Protein AF-A0AAC8Q170-F1 (afdb_monomer)

Sequence (110 aa):
MFKQAIVVVTAALALAGCDSVCSRAERVQAGMADKVRPCEEKGFSVRAFDLEKCEEDFQECTDADKQAADEFLDCWEKVRTCSPDNTEPFANELEACLAEHPMRLGCQPF

Solvent-accessible surface area (backbone atoms only — not comparable to full-atom values): 6817 Å² total; per-residue (Å²): 136,90,84,84,88,79,83,80,73,79,76,85,73,82,78,71,77,93,70,46,74,43,61,48,46,46,53,50,51,57,49,46,45,66,25,32,54,67,36,35,95,77,72,49,79,72,79,86,80,54,59,67,63,39,53,60,40,55,70,72,37,52,73,66,57,53,49,48,48,50,53,33,52,57,41,58,71,67,48,67,68,35,34,88,92,38,47,65,65,36,50,52,47,52,50,46,35,47,68,79,30,66,70,65,81,56,64,62,88,130

Foldseek 3Di:
DDDDDDPPPPPVPCPPDPCALLNLVQVLLVVVCQLCVQPVVVVDDGDHRDSVVQVVLVVVADPVLRVLSVQLSVLSVPQGRDHPVCPPVSVVSNVVSCVVRVHPPGPDDD

Mean predicted aligned error: 10.84 Å

Secondary structure (DSSP, 8-state):
-----------TTS-S----HHHHHHHHHHHHHHHHGGGGGGT---PPP-HHHHHHHHHS--HHHHHHHHHHHHHHHHSPPP-TTSHHHHHHHHHHHHHHS---SSS---

pLDDT: mean 73.68, std 17.92, range [32.78, 93.25]

Radius of gyration: 19.71 Å; Cα contacts (8 Å, |Δi|>4): 82; chains: 1; bounding box: 62×37×54 Å

Structure (mmCIF, N/CA/C/O backbone):
data_AF-A0AAC8Q170-F1
#
_entry.id   AF-A0AAC8Q170-F1
#
loop_
_atom_site.group_PDB
_atom_site.id
_atom_site.type_symbol
_atom_site.label_atom_id
_atom_site.label_alt_id
_atom_site.label_comp_id
_atom_site.label_asym_id
_atom_site.label_entity_id
_atom_site.label_seq_id
_atom_site.pdbx_PDB_ins_code
_atom_site.Cartn_x
_atom_site.Cartn_y
_atom_site.Cartn_z
_atom_site.occupancy
_atom_site.B_iso_or_equiv
_atom_site.auth_seq_id
_atom_site.auth_comp_id
_atom_site.auth_asym_id
_atom_site.auth_atom_id
_atom_site.pdbx_PDB_model_num
ATOM 1 N N . MET A 1 1 ? -47.960 -23.706 35.264 1.00 37.38 1 MET A N 1
ATOM 2 C CA . MET A 1 1 ? -46.894 -24.481 34.593 1.00 37.38 1 MET A CA 1
ATOM 3 C C . MET A 1 1 ? -46.087 -23.510 33.744 1.00 37.38 1 MET A C 1
ATOM 5 O O . MET A 1 1 ? -46.684 -22.668 33.090 1.00 37.38 1 MET A O 1
ATOM 9 N N . PHE A 1 2 ? -44.762 -23.543 33.883 1.00 43.06 2 PHE A N 1
ATOM 10 C CA . PHE A 1 2 ? -43.807 -22.582 33.320 1.00 43.06 2 PHE A CA 1
ATOM 11 C C . PHE A 1 2 ? -43.672 -22.661 31.791 1.00 43.06 2 PHE A C 1
ATOM 13 O O . PHE A 1 2 ? -43.730 -23.764 31.256 1.00 43.06 2 PHE A O 1
ATOM 20 N N . LYS A 1 3 ? -43.323 -21.521 31.167 1.00 35.47 3 LYS A N 1
ATOM 21 C CA . LYS A 1 3 ? -42.159 -21.274 30.267 1.00 35.47 3 LYS A CA 1
ATOM 22 C C . LYS A 1 3 ? -42.543 -20.287 29.156 1.00 35.47 3 LYS A C 1
ATOM 24 O O . LYS A 1 3 ? -43.375 -20.589 28.319 1.00 35.47 3 LYS A O 1
ATOM 29 N N . GLN A 1 4 ? -42.158 -19.023 29.317 1.00 41.22 4 GLN A N 1
ATOM 30 C CA . GLN A 1 4 ? -40.926 -18.398 28.802 1.00 41.22 4 GLN A CA 1
ATOM 31 C C . GLN A 1 4 ? -41.094 -17.854 27.378 1.00 41.22 4 GLN A C 1
ATOM 33 O O . GLN A 1 4 ? -41.316 -18.587 26.422 1.00 41.22 4 GLN A O 1
ATOM 38 N N . ALA A 1 5 ? -40.986 -16.527 27.309 1.00 48.78 5 ALA A N 1
ATOM 39 C CA . ALA A 1 5 ? -40.895 -15.713 26.115 1.00 48.78 5 ALA A CA 1
ATOM 40 C C . ALA A 1 5 ? -39.683 -16.117 25.273 1.00 48.78 5 ALA A C 1
ATOM 42 O O . ALA A 1 5 ? -38.590 -16.296 25.808 1.00 48.78 5 ALA A O 1
ATOM 43 N N . ILE A 1 6 ? -39.863 -16.187 23.958 1.00 47.56 6 ILE A N 1
ATOM 44 C CA . ILE A 1 6 ? -38.748 -16.157 23.017 1.00 47.56 6 ILE A CA 1
ATOM 45 C C . ILE A 1 6 ? -38.952 -14.906 22.170 1.00 47.56 6 ILE A C 1
ATOM 47 O O . ILE A 1 6 ? -39.708 -14.890 21.202 1.00 47.56 6 ILE A O 1
ATOM 51 N N . VAL A 1 7 ? -38.293 -13.831 22.599 1.00 45.53 7 VAL A N 1
ATOM 52 C CA . VAL A 1 7 ? -37.952 -12.711 21.728 1.00 45.53 7 VAL A CA 1
ATOM 53 C C . VAL A 1 7 ? -36.920 -13.265 20.753 1.00 45.53 7 VAL A C 1
ATOM 55 O O . VAL A 1 7 ? -35.763 -13.464 21.118 1.00 45.53 7 VAL A O 1
ATOM 58 N N . VAL A 1 8 ? -37.337 -13.570 19.525 1.00 43.22 8 VAL A N 1
ATOM 59 C CA . VAL A 1 8 ? -36.390 -13.808 18.434 1.00 43.22 8 VAL A CA 1
ATOM 60 C C . VAL A 1 8 ? -35.879 -12.433 18.026 1.00 43.22 8 VAL A C 1
ATOM 62 O O . VAL A 1 8 ? -36.457 -11.764 17.175 1.00 43.22 8 VAL A O 1
ATOM 65 N N . VAL A 1 9 ? -34.825 -11.976 18.702 1.00 44.59 9 VAL A N 1
ATOM 66 C CA . VAL A 1 9 ? -33.986 -10.899 18.185 1.00 44.59 9 VAL A CA 1
ATOM 67 C C . VAL A 1 9 ? -33.393 -11.449 16.896 1.00 44.59 9 VAL A C 1
ATOM 69 O O . VAL A 1 9 ? -32.519 -12.313 16.924 1.00 44.59 9 VAL A O 1
ATOM 72 N N . THR A 1 10 ? -33.909 -11.002 15.756 1.00 44.09 10 THR A N 1
ATOM 73 C CA . THR A 1 10 ? -33.250 -11.165 14.463 1.00 44.09 10 THR A CA 1
ATOM 74 C C . THR A 1 10 ? -31.922 -10.420 14.527 1.00 44.09 10 THR A C 1
ATOM 76 O O . THR A 1 10 ? -31.828 -9.252 14.163 1.00 44.09 10 THR A O 1
ATOM 79 N N . ALA A 1 11 ? -30.889 -11.103 15.019 1.00 46.50 11 ALA A N 1
ATOM 80 C CA . ALA A 1 11 ? -29.494 -10.756 14.818 1.00 46.50 11 ALA A CA 1
ATOM 81 C C . ALA A 1 11 ? -29.159 -10.988 13.336 1.00 46.50 11 ALA A C 1
ATOM 83 O O . ALA A 1 11 ? -28.490 -11.945 12.960 1.00 46.50 11 ALA A O 1
ATOM 84 N N . ALA A 1 12 ? -29.687 -10.126 12.471 1.00 44.84 12 ALA A N 1
ATOM 85 C CA . ALA A 1 12 ? -29.382 -10.094 11.047 1.00 44.84 12 ALA A CA 1
ATOM 86 C C . ALA A 1 12 ? -28.082 -9.305 10.795 1.00 44.84 12 ALA A C 1
ATOM 88 O O . ALA A 1 12 ? -28.063 -8.376 9.996 1.00 44.84 12 ALA A O 1
ATOM 89 N N . LEU A 1 13 ? -27.008 -9.648 11.514 1.00 46.56 13 LEU A N 1
ATOM 90 C CA . LEU A 1 13 ? -25.688 -9.008 11.391 1.00 46.56 13 LEU A CA 1
ATOM 91 C C . LEU A 1 13 ? -24.533 -10.010 11.216 1.00 46.56 13 LEU A C 1
ATOM 93 O O . LEU A 1 13 ? -23.381 -9.606 11.210 1.00 46.56 13 LEU A O 1
ATOM 97 N N . ALA A 1 14 ? -24.808 -11.306 11.048 1.00 42.91 14 ALA A N 1
ATOM 98 C CA . ALA A 1 14 ? -23.767 -12.343 11.078 1.00 42.91 14 ALA A CA 1
ATOM 99 C C . ALA A 1 14 ? -23.461 -13.006 9.718 1.00 42.91 14 ALA A C 1
ATOM 101 O O . ALA A 1 14 ? -22.998 -14.142 9.702 1.00 42.91 14 ALA A O 1
ATOM 102 N N . LEU A 1 15 ? -23.753 -12.357 8.579 1.00 40.22 15 LEU A N 1
ATOM 103 C CA . LEU A 1 15 ? -23.518 -12.953 7.246 1.00 40.22 15 LEU A CA 1
ATOM 104 C C . LEU A 1 15 ? -22.925 -12.006 6.181 1.00 40.22 15 LEU A C 1
ATOM 106 O O . LEU A 1 15 ? -22.849 -12.387 5.015 1.00 40.22 15 LEU A O 1
ATOM 110 N N . ALA A 1 16 ? -22.443 -10.819 6.554 1.00 40.97 16 ALA A N 1
ATOM 111 C CA . ALA A 1 16 ? -21.380 -10.167 5.786 1.00 40.97 16 ALA A CA 1
ATOM 112 C C . ALA A 1 16 ? -20.067 -10.636 6.424 1.00 40.97 16 ALA A C 1
ATOM 114 O O . ALA A 1 16 ? -19.895 -10.465 7.627 1.00 40.97 16 ALA A O 1
ATOM 115 N N . GLY A 1 17 ? -19.225 -11.348 5.673 1.00 37.94 17 GLY A N 1
ATOM 116 C CA . GLY A 1 17 ? -18.045 -12.033 6.207 1.00 37.94 17 GLY A CA 1
ATOM 117 C C . GLY A 1 17 ? -17.170 -11.119 7.065 1.00 37.94 17 GLY A C 1
ATOM 118 O O . GLY A 1 17 ? -16.942 -9.970 6.700 1.00 37.94 17 GLY A O 1
ATOM 119 N N . CYS A 1 18 ? -16.702 -11.635 8.204 1.00 46.09 18 CYS A N 1
ATOM 120 C CA . CYS A 1 18 ? -15.741 -10.981 9.091 1.00 46.09 18 CYS A CA 1
ATOM 121 C C . CYS A 1 18 ? -14.368 -10.857 8.412 1.00 46.09 18 CYS A C 1
ATOM 123 O O . CYS A 1 18 ? -13.418 -11.520 8.811 1.00 46.09 18 CYS A O 1
ATOM 125 N N . ASP A 1 19 ? -14.274 -10.066 7.352 1.00 62.28 19 ASP A N 1
ATOM 126 C CA . ASP A 1 19 ? -13.006 -9.691 6.748 1.00 62.28 19 ASP A CA 1
ATOM 127 C C . ASP A 1 19 ? -12.572 -8.388 7.426 1.00 62.28 19 ASP A C 1
ATOM 129 O O . ASP A 1 19 ? -13.234 -7.359 7.284 1.00 62.28 19 ASP A O 1
ATOM 133 N N . SER A 1 20 ? -11.552 -8.456 8.283 1.00 75.75 20 SER A N 1
ATOM 134 C CA . SER A 1 20 ? -11.081 -7.284 9.023 1.00 75.75 20 SER A CA 1
ATOM 135 C C . SER A 1 20 ? -10.322 -6.332 8.088 1.00 75.75 20 SER A C 1
ATOM 137 O O . SER A 1 20 ? -9.805 -6.747 7.048 1.00 75.75 20 SER A O 1
ATOM 139 N N . VAL A 1 21 ? -10.192 -5.054 8.468 1.00 78.69 21 VAL A N 1
ATOM 140 C CA . VAL A 1 21 ? -9.326 -4.098 7.745 1.00 78.69 21 VAL A CA 1
ATOM 141 C C . VAL A 1 21 ? -7.894 -4.644 7.632 1.00 78.69 21 VAL A C 1
ATOM 143 O O . VAL A 1 21 ? -7.245 -4.464 6.608 1.00 78.69 21 VAL A O 1
ATOM 146 N N . CYS A 1 22 ? -7.429 -5.400 8.631 1.00 82.31 22 CYS A N 1
ATOM 147 C CA . CYS A 1 22 ? -6.127 -6.063 8.617 1.00 82.31 22 CYS A CA 1
ATOM 148 C C . CYS A 1 22 ? -6.050 -7.238 7.632 1.00 82.31 22 CYS A C 1
ATOM 150 O O . CYS A 1 22 ? -5.086 -7.334 6.878 1.00 82.31 22 CYS A O 1
ATOM 152 N N . SER A 1 23 ? -7.074 -8.093 7.560 1.00 83.69 23 SER A N 1
ATOM 153 C CA . SER A 1 23 ? -7.149 -9.158 6.547 1.00 83.69 23 SER A CA 1
ATOM 154 C C . SER A 1 23 ? -7.223 -8.587 5.126 1.00 83.69 23 SER A C 1
ATOM 156 O O . SER A 1 23 ? -6.648 -9.141 4.186 1.00 83.69 23 SER A O 1
ATOM 158 N N . ARG A 1 24 ? -7.888 -7.440 4.953 1.00 85.06 24 ARG A N 1
ATOM 159 C CA . ARG A 1 24 ? -7.871 -6.687 3.697 1.00 85.06 24 ARG A CA 1
ATOM 160 C C . ARG A 1 24 ? -6.486 -6.110 3.410 1.00 85.06 24 ARG A C 1
ATOM 162 O O . ARG A 1 24 ? -5.994 -6.277 2.296 1.00 85.06 24 ARG A O 1
ATOM 169 N N . ALA A 1 25 ? -5.845 -5.486 4.395 1.00 82.88 25 ALA A N 1
ATOM 170 C CA . ALA A 1 25 ? -4.501 -4.932 4.266 1.00 82.88 25 ALA A CA 1
ATOM 171 C C . ALA A 1 25 ? -3.477 -5.994 3.853 1.00 82.88 25 ALA A C 1
ATOM 173 O O . ALA A 1 25 ? -2.688 -5.740 2.945 1.00 82.88 25 ALA A O 1
ATOM 174 N N . GLU A 1 26 ? -3.558 -7.204 4.414 1.00 84.81 26 GLU A N 1
ATOM 175 C CA . GLU A 1 26 ? -2.727 -8.344 4.011 1.00 84.81 26 GLU A CA 1
ATOM 176 C C . GLU A 1 26 ? -2.853 -8.639 2.512 1.00 84.81 26 GLU A C 1
ATOM 178 O O . GLU A 1 26 ? -1.853 -8.731 1.795 1.00 84.81 26 GLU A O 1
ATOM 183 N N . ARG A 1 27 ? -4.091 -8.741 2.011 1.00 85.69 27 ARG A N 1
ATOM 184 C CA . ARG A 1 27 ? -4.346 -9.011 0.590 1.00 85.69 27 ARG A CA 1
ATOM 185 C C . ARG A 1 27 ? -3.881 -7.876 -0.304 1.00 85.69 27 ARG A C 1
ATOM 187 O O . ARG A 1 27 ? -3.273 -8.134 -1.343 1.00 85.69 27 ARG A O 1
ATOM 194 N N . VAL A 1 28 ? -4.162 -6.633 0.085 1.00 85.62 28 VAL A N 1
ATOM 195 C CA . VAL A 1 28 ? -3.722 -5.458 -0.670 1.00 85.62 28 VAL A CA 1
ATOM 196 C C . VAL A 1 28 ? -2.205 -5.441 -0.737 1.00 85.62 28 VAL A C 1
ATOM 198 O O . VAL A 1 28 ? -1.670 -5.283 -1.826 1.00 85.62 28 VAL A O 1
ATOM 201 N N . GLN A 1 29 ? -1.507 -5.692 0.370 1.00 83.38 29 GLN A N 1
ATOM 202 C CA . GLN A 1 29 ? -0.049 -5.711 0.426 1.00 83.38 29 GLN A CA 1
ATOM 203 C C . GLN A 1 29 ? 0.573 -6.841 -0.398 1.00 83.38 29 GLN A C 1
ATOM 205 O O . GLN A 1 29 ? 1.555 -6.607 -1.106 1.00 83.38 29 GLN A O 1
ATOM 210 N N . ALA A 1 30 ? -0.022 -8.036 -0.385 1.00 84.06 30 ALA A N 1
ATOM 211 C CA . ALA A 1 30 ? 0.363 -9.105 -1.304 1.00 84.06 30 ALA A CA 1
ATOM 212 C C . ALA A 1 30 ? 0.200 -8.662 -2.772 1.00 84.06 30 ALA A C 1
ATOM 214 O O . ALA A 1 30 ? 1.100 -8.855 -3.589 1.00 84.06 30 ALA A O 1
ATOM 215 N N . GLY A 1 31 ? -0.901 -7.973 -3.093 1.00 85.62 31 GLY A N 1
ATOM 216 C CA . GLY A 1 31 ? -1.124 -7.368 -4.407 1.00 85.62 31 GLY A CA 1
ATOM 217 C C . GLY A 1 31 ? -0.164 -6.216 -4.733 1.00 85.62 31 GLY A C 1
ATOM 218 O O . GLY A 1 31 ? 0.222 -6.056 -5.891 1.00 85.62 31 GLY A O 1
ATOM 219 N N . MET A 1 32 ? 0.271 -5.430 -3.742 1.00 86.31 32 MET A N 1
ATOM 220 C CA . MET A 1 32 ? 1.266 -4.371 -3.932 1.00 86.31 32 MET A CA 1
ATOM 221 C C . MET A 1 32 ? 2.585 -4.962 -4.412 1.00 86.31 32 MET A C 1
ATOM 223 O O . MET A 1 32 ? 3.173 -4.416 -5.342 1.00 86.31 32 MET A O 1
ATOM 227 N N . ALA A 1 33 ? 3.027 -6.079 -3.820 1.00 84.00 33 ALA A N 1
ATOM 228 C CA . ALA A 1 33 ? 4.244 -6.772 -4.233 1.00 84.00 33 ALA A CA 1
ATOM 229 C C . ALA A 1 33 ? 4.193 -7.137 -5.727 1.00 84.00 33 ALA A C 1
ATOM 231 O O . ALA A 1 33 ? 5.131 -6.850 -6.469 1.00 84.00 33 ALA A O 1
ATOM 232 N N . ASP A 1 34 ? 3.063 -7.671 -6.201 1.00 88.62 34 ASP A N 1
ATOM 233 C CA . ASP A 1 34 ? 2.862 -7.957 -7.625 1.00 88.62 34 ASP A CA 1
ATOM 234 C C . ASP A 1 34 ? 2.829 -6.687 -8.491 1.00 88.62 34 ASP A C 1
ATOM 236 O O . ASP A 1 34 ? 3.381 -6.689 -9.596 1.00 88.62 34 ASP A O 1
ATOM 240 N N . LYS A 1 35 ? 2.236 -5.590 -7.995 1.00 89.75 35 LYS A N 1
ATOM 241 C CA . LYS A 1 35 ? 2.210 -4.295 -8.693 1.00 89.75 35 LYS A CA 1
ATOM 242 C C . LYS A 1 35 ? 3.596 -3.651 -8.797 1.00 89.75 35 LYS A C 1
ATOM 244 O O . LYS A 1 35 ? 3.857 -2.997 -9.804 1.00 89.75 35 LYS A O 1
ATOM 249 N N . VAL A 1 36 ? 4.476 -3.819 -7.805 1.00 88.69 36 VAL A N 1
ATOM 250 C CA . VAL A 1 36 ? 5.821 -3.207 -7.798 1.00 88.69 36 VAL A CA 1
ATOM 251 C C . VAL A 1 36 ? 6.895 -4.068 -8.450 1.00 88.69 36 VAL A C 1
ATOM 253 O O . VAL A 1 36 ? 7.847 -3.505 -8.984 1.00 88.69 36 VAL A O 1
ATOM 256 N N . ARG A 1 37 ? 6.757 -5.404 -8.441 1.00 88.44 37 ARG A N 1
ATOM 257 C CA . ARG A 1 37 ? 7.786 -6.356 -8.906 1.00 88.44 37 ARG A CA 1
ATOM 258 C C . ARG A 1 37 ? 8.406 -5.998 -10.268 1.00 88.44 37 ARG A C 1
ATOM 260 O O . ARG A 1 37 ? 9.623 -6.098 -10.394 1.00 88.44 37 ARG A O 1
ATOM 267 N N . PRO A 1 38 ? 7.654 -5.537 -11.291 1.00 89.25 38 PRO A N 1
ATOM 268 C CA . PRO A 1 38 ? 8.254 -5.159 -12.578 1.00 89.25 38 PRO A CA 1
ATOM 269 C C . PRO A 1 38 ? 9.209 -3.952 -12.518 1.00 89.25 38 PRO A C 1
ATOM 271 O O . PRO A 1 38 ? 9.928 -3.695 -13.480 1.00 89.25 38 PRO A O 1
ATOM 274 N N . CYS A 1 39 ? 9.205 -3.206 -11.415 1.00 87.06 39 CYS A N 1
ATOM 275 C CA . CYS A 1 39 ? 10.005 -2.009 -11.178 1.00 87.06 39 CYS A CA 1
ATOM 276 C C . CYS A 1 39 ? 10.875 -2.117 -9.915 1.00 87.06 39 CYS A C 1
ATOM 278 O O . CYS A 1 39 ? 11.378 -1.101 -9.439 1.00 87.06 39 CYS A O 1
ATOM 280 N N . GLU A 1 40 ? 11.078 -3.314 -9.362 1.00 84.12 40 GLU A N 1
ATOM 281 C CA . GLU A 1 40 ? 11.825 -3.513 -8.109 1.00 84.12 40 GLU A CA 1
ATOM 282 C C . GLU A 1 40 ? 13.270 -2.979 -8.209 1.00 84.12 40 GLU A C 1
ATOM 284 O O . GLU A 1 40 ? 13.768 -2.304 -7.309 1.00 84.12 40 GLU A O 1
ATOM 289 N N . GLU A 1 41 ? 13.904 -3.138 -9.379 1.00 81.81 41 GLU A N 1
ATOM 290 C CA . GLU A 1 41 ? 15.234 -2.589 -9.700 1.00 81.81 41 GLU A CA 1
ATOM 291 C C . GLU A 1 41 ? 15.295 -1.048 -9.685 1.00 81.81 41 GLU A C 1
ATOM 293 O O . GLU A 1 41 ? 16.379 -0.463 -9.689 1.00 81.81 41 GLU A O 1
ATOM 298 N N . LYS A 1 42 ? 14.140 -0.368 -9.670 1.00 74.69 42 LYS A N 1
ATOM 299 C CA . LYS A 1 42 ? 14.021 1.093 -9.536 1.00 74.69 42 LYS A CA 1
ATOM 300 C C . LYS A 1 42 ? 13.898 1.550 -8.080 1.00 74.69 42 LYS A C 1
ATOM 302 O O . LYS A 1 42 ? 13.754 2.744 -7.840 1.00 74.69 42 LYS A O 1
ATOM 307 N N . GLY A 1 43 ? 13.982 0.626 -7.120 1.00 74.81 43 GLY A N 1
ATOM 308 C CA . GLY A 1 43 ? 13.938 0.918 -5.687 1.00 74.81 43 GLY A CA 1
ATOM 309 C C . GLY A 1 43 ? 12.543 0.839 -5.063 1.00 74.81 43 GLY A C 1
ATOM 310 O O . GLY A 1 43 ? 12.398 1.155 -3.882 1.00 74.81 43 GLY A O 1
ATOM 311 N N . PHE A 1 44 ? 11.524 0.399 -5.809 1.00 77.38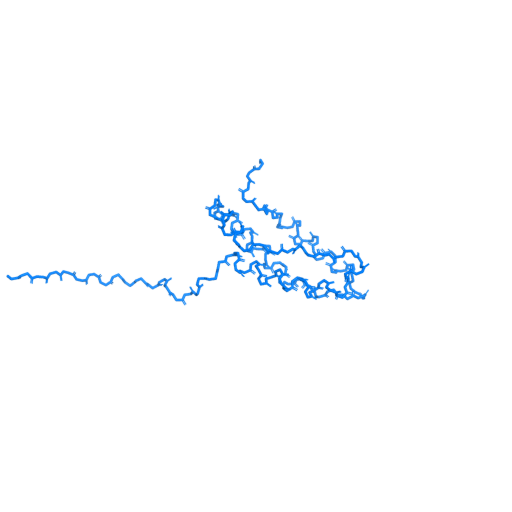 44 PHE A N 1
ATOM 312 C CA . PHE A 1 44 ? 10.209 0.113 -5.235 1.00 77.38 44 PHE A CA 1
ATOM 313 C C . PHE A 1 44 ? 10.263 -1.216 -4.484 1.00 77.38 44 PHE A C 1
ATOM 315 O O . PHE A 1 44 ? 10.496 -2.260 -5.082 1.00 77.38 44 PHE A O 1
ATOM 322 N N . SER A 1 45 ? 10.028 -1.178 -3.175 1.00 70.19 45 SER A N 1
ATOM 323 C CA . SER A 1 45 ? 9.900 -2.376 -2.348 1.00 70.19 45 SER A CA 1
ATOM 324 C C . SER A 1 45 ? 8.719 -2.223 -1.402 1.00 70.19 45 SER A C 1
ATOM 326 O O . SER A 1 45 ? 8.400 -1.123 -0.949 1.00 70.19 45 SER A O 1
ATOM 328 N N . VAL A 1 46 ? 8.066 -3.342 -1.113 1.00 71.75 46 VAL A N 1
ATOM 329 C CA . VAL A 1 46 ? 6.978 -3.421 -0.142 1.00 71.75 46 VAL A CA 1
ATOM 330 C C . VAL A 1 46 ? 7.521 -4.204 1.046 1.00 71.75 46 VAL A C 1
ATOM 332 O O . VAL A 1 46 ? 8.167 -5.238 0.870 1.00 71.75 46 VAL A O 1
ATOM 335 N N . ARG A 1 47 ? 7.324 -3.696 2.266 1.00 72.44 47 ARG A N 1
ATOM 336 C CA . ARG A 1 47 ? 7.709 -4.437 3.479 1.00 72.44 47 ARG A CA 1
ATOM 337 C C . ARG A 1 47 ? 6.837 -5.687 3.623 1.00 72.44 47 ARG A C 1
ATOM 339 O O . ARG A 1 47 ? 5.814 -5.797 2.960 1.00 72.44 47 ARG A O 1
ATOM 346 N N . ALA A 1 48 ? 7.215 -6.627 4.481 1.00 73.44 48 ALA A N 1
ATOM 347 C CA . ALA A 1 48 ? 6.308 -7.713 4.849 1.00 73.44 48 ALA A CA 1
ATOM 348 C C . ALA A 1 48 ? 5.130 -7.158 5.674 1.00 73.44 48 ALA A C 1
ATOM 350 O O . ALA A 1 48 ? 5.332 -6.244 6.478 1.00 73.44 48 ALA A O 1
ATOM 351 N N . PHE A 1 49 ? 3.920 -7.679 5.450 1.00 78.19 49 PHE A N 1
ATOM 352 C CA . PHE A 1 49 ? 2.779 -7.425 6.332 1.00 78.19 49 PHE A CA 1
ATOM 353 C C . PHE A 1 49 ? 2.869 -8.346 7.539 1.00 78.19 49 PHE A C 1
ATOM 355 O O . PHE A 1 49 ? 3.247 -9.507 7.388 1.00 78.19 49 PHE A O 1
ATOM 362 N N . ASP A 1 50 ? 2.473 -7.848 8.703 1.00 78.06 50 ASP A N 1
ATOM 363 C CA . ASP A 1 50 ? 2.275 -8.665 9.891 1.00 78.06 50 ASP A CA 1
ATOM 364 C C . ASP A 1 50 ? 0.812 -8.521 10.319 1.00 78.06 50 ASP A C 1
ATOM 366 O O . ASP A 1 50 ? 0.394 -7.477 10.826 1.00 78.06 50 ASP A O 1
ATOM 370 N N . LEU A 1 51 ? 0.022 -9.556 10.021 1.00 78.62 51 LEU A N 1
ATOM 371 C CA . LEU A 1 51 ? -1.411 -9.577 10.296 1.00 78.62 51 LEU A CA 1
ATOM 372 C C . LEU A 1 51 ? -1.693 -9.526 11.800 1.00 78.62 51 LEU A C 1
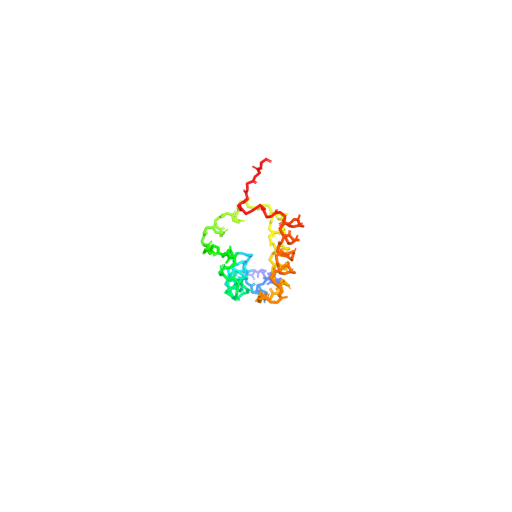ATOM 374 O O . LEU A 1 51 ? -2.579 -8.786 12.216 1.00 78.62 51 LEU A O 1
ATOM 378 N N . GLU A 1 52 ? -0.919 -10.256 12.603 1.00 79.69 52 GLU A N 1
ATOM 379 C CA . GLU A 1 52 ? -1.096 -10.323 14.057 1.00 79.69 52 GLU A CA 1
ATOM 380 C C . GLU A 1 52 ? -0.813 -8.953 14.684 1.00 79.69 52 GLU A C 1
ATOM 382 O O . GLU A 1 52 ? -1.654 -8.407 15.396 1.00 79.69 52 GLU A O 1
ATOM 387 N N . LYS A 1 53 ? 0.304 -8.324 14.294 1.00 77.56 53 LYS A N 1
ATOM 388 C CA . LYS A 1 53 ? 0.646 -6.947 14.684 1.00 77.56 53 LYS A CA 1
ATOM 389 C C . LYS A 1 53 ? -0.448 -5.948 14.291 1.00 77.56 53 LYS A C 1
ATOM 391 O O . LYS A 1 53 ? -0.766 -5.049 15.068 1.00 77.56 53 LYS A O 1
ATOM 396 N N . CYS A 1 54 ? -1.004 -6.079 13.083 1.00 79.56 54 CYS A N 1
ATOM 397 C CA . CYS A 1 54 ? -2.083 -5.210 12.628 1.00 79.56 54 CYS A CA 1
ATOM 398 C C . CYS A 1 54 ? -3.322 -5.372 13.506 1.00 79.56 54 CYS A C 1
ATOM 400 O O . CYS A 1 54 ? -3.876 -4.371 13.942 1.00 79.56 54 CYS A O 1
ATOM 402 N N . GLU A 1 55 ? -3.753 -6.606 13.780 1.00 82.81 55 GLU A N 1
ATOM 403 C CA . GLU A 1 55 ? -4.941 -6.861 14.596 1.00 82.81 55 GLU A 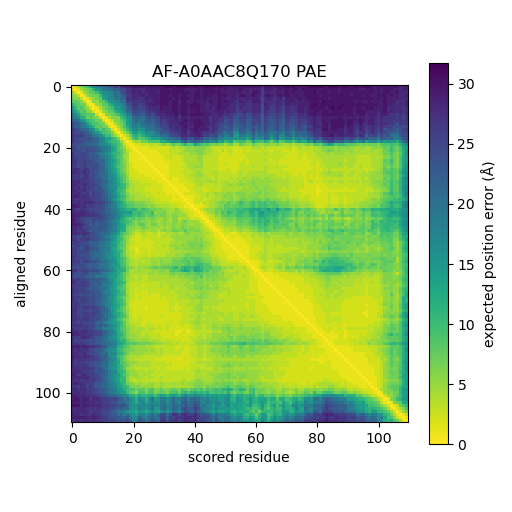CA 1
ATOM 404 C C . GLU A 1 55 ? -4.780 -6.343 16.028 1.00 82.81 55 GLU A C 1
ATOM 406 O O . GLU A 1 55 ? -5.729 -5.770 16.565 1.00 82.81 55 GLU A O 1
ATOM 411 N N . GLU A 1 56 ? -3.590 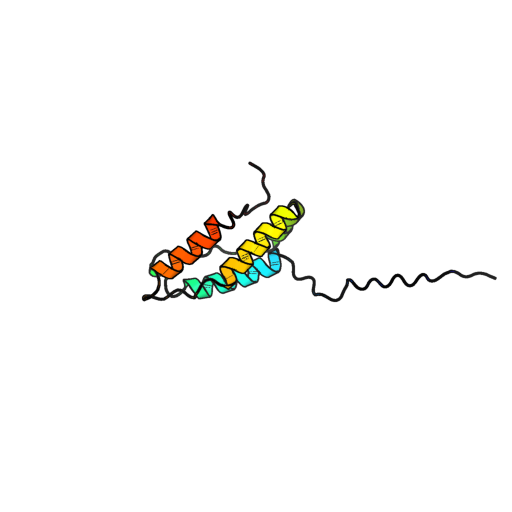-6.479 16.619 1.00 80.25 56 GLU A N 1
ATOM 412 C CA . GLU A 1 56 ? -3.257 -5.893 17.921 1.00 80.25 56 GLU A CA 1
ATOM 413 C C . GLU A 1 56 ? -3.365 -4.362 17.900 1.00 80.25 56 GLU A C 1
ATOM 415 O O . GLU A 1 56 ? -4.085 -3.780 18.713 1.00 80.25 56 GLU A O 1
ATOM 420 N N . ASP A 1 57 ? -2.719 -3.705 16.932 1.00 75.06 57 ASP A N 1
ATOM 421 C CA . ASP A 1 57 ? -2.723 -2.242 16.827 1.00 75.06 57 ASP A CA 1
ATOM 422 C C . ASP A 1 57 ? -4.125 -1.699 16.472 1.00 75.06 57 ASP A C 1
ATOM 424 O O . ASP A 1 57 ? -4.511 -0.613 16.913 1.00 75.06 57 ASP A O 1
ATOM 428 N N . PHE A 1 58 ? -4.928 -2.465 15.718 1.00 76.94 58 PHE A N 1
ATOM 429 C CA . PHE A 1 58 ? -6.283 -2.086 15.302 1.00 76.94 58 PHE A CA 1
ATOM 430 C C . PHE A 1 58 ? -7.324 -2.097 16.422 1.00 76.94 58 PHE A C 1
ATOM 432 O O . PHE A 1 58 ? -8.369 -1.443 16.293 1.00 76.94 58 PHE A O 1
ATOM 439 N N . GLN A 1 59 ? -7.057 -2.801 17.524 1.00 75.25 59 GLN A N 1
ATOM 440 C CA . GLN A 1 59 ? -7.923 -2.772 18.704 1.00 75.25 59 GLN A CA 1
ATOM 441 C C . GLN A 1 59 ? -7.905 -1.407 19.396 1.00 75.25 59 GLN A C 1
ATOM 443 O O . GLN A 1 59 ? -8.929 -0.994 19.942 1.00 75.25 59 GLN A O 1
ATOM 448 N N . GLU A 1 60 ? -6.780 -0.692 19.334 1.00 74.44 60 GLU A N 1
ATOM 449 C CA . GLU A 1 60 ? -6.606 0.619 19.972 1.00 74.44 60 GLU A CA 1
ATOM 450 C C . GLU A 1 60 ? -6.990 1.797 19.053 1.00 74.44 60 GLU A C 1
ATOM 452 O O . GLU A 1 60 ? -7.041 2.947 19.491 1.00 74.44 60 GLU A O 1
ATOM 457 N N . CYS A 1 61 ? -7.322 1.520 17.789 1.00 75.44 61 CYS A N 1
ATOM 458 C CA . CYS A 1 61 ? -7.727 2.516 16.800 1.00 75.44 61 CYS A CA 1
ATOM 459 C C . CYS A 1 61 ? -9.138 3.067 17.016 1.00 75.44 61 CYS A C 1
ATOM 461 O O . CYS A 1 61 ? -10.091 2.324 17.283 1.00 75.44 61 CYS A O 1
ATOM 463 N N . THR A 1 62 ? -9.306 4.364 16.746 1.00 80.12 62 THR A N 1
ATOM 464 C CA . THR A 1 62 ? -10.638 4.963 16.615 1.00 80.12 62 THR A CA 1
ATOM 465 C C . THR A 1 62 ? -11.313 4.526 15.311 1.00 80.12 62 THR A C 1
ATOM 467 O O . THR A 1 62 ? -10.656 4.086 14.368 1.00 80.12 62 THR A O 1
ATOM 470 N N . ASP A 1 63 ? -12.635 4.684 15.216 1.00 81.44 63 ASP A N 1
ATOM 471 C CA . ASP A 1 63 ? -13.364 4.405 13.968 1.00 81.44 63 ASP A CA 1
ATOM 472 C C . ASP A 1 63 ? -12.891 5.295 12.806 1.00 81.44 63 ASP A C 1
ATOM 474 O O . ASP A 1 63 ? -12.899 4.861 11.657 1.00 81.44 63 ASP A O 1
ATOM 478 N N . ALA A 1 64 ? -12.411 6.508 13.102 1.00 78.75 64 ALA A N 1
ATOM 479 C CA . ALA A 1 64 ? -11.827 7.400 12.104 1.00 78.75 64 ALA A CA 1
ATOM 480 C C . ALA A 1 64 ? -10.486 6.871 11.570 1.00 78.75 64 ALA A C 1
ATOM 482 O O . ALA A 1 64 ? -10.238 6.948 10.369 1.00 78.75 64 ALA A O 1
ATOM 483 N N . ASP A 1 65 ? -9.643 6.294 12.433 1.00 77.88 65 ASP A N 1
ATOM 484 C CA . ASP A 1 65 ? -8.379 5.685 12.000 1.00 77.88 65 ASP A CA 1
ATOM 485 C C . ASP A 1 65 ? -8.643 4.439 11.139 1.00 77.88 65 ASP A C 1
ATOM 487 O O . ASP A 1 65 ? -7.997 4.239 10.111 1.00 77.88 65 ASP A O 1
ATOM 491 N N . LYS A 1 66 ? -9.649 3.635 11.510 1.00 77.88 66 LYS A N 1
ATOM 492 C CA . LYS A 1 66 ? -10.082 2.467 10.727 1.00 77.88 66 LYS A CA 1
ATOM 493 C C . LYS A 1 66 ? -10.615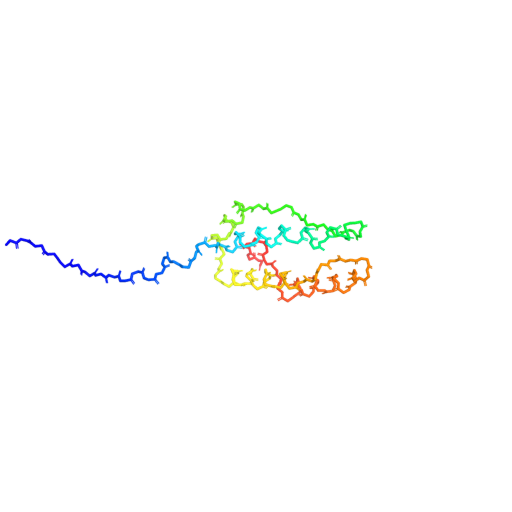 2.873 9.355 1.00 77.88 66 LYS A C 1
ATOM 495 O O . LYS A 1 66 ? -10.245 2.259 8.360 1.00 77.88 66 LYS A O 1
ATOM 500 N N . GLN A 1 67 ? -11.429 3.926 9.297 1.00 82.38 67 GLN A N 1
ATOM 501 C CA . GLN A 1 67 ? -11.923 4.473 8.036 1.00 82.38 67 GLN A CA 1
ATOM 502 C C . GLN A 1 67 ? -10.776 4.992 7.157 1.00 82.38 67 GLN A C 1
ATOM 504 O O . GLN A 1 67 ? -10.731 4.680 5.971 1.00 82.38 67 GLN A O 1
ATOM 509 N N . ALA A 1 68 ? -9.828 5.740 7.726 1.00 79.94 68 ALA A N 1
ATOM 510 C CA . ALA A 1 68 ? -8.677 6.247 6.980 1.00 79.94 68 ALA A CA 1
ATOM 511 C C . ALA A 1 68 ? -7.808 5.110 6.415 1.00 79.94 68 ALA A C 1
ATOM 513 O O . ALA A 1 68 ? -7.308 5.208 5.294 1.00 79.94 68 ALA A O 1
ATOM 514 N N . ALA A 1 69 ? -7.650 4.018 7.167 1.00 79.06 69 ALA A N 1
ATOM 515 C CA . ALA A 1 69 ? -6.978 2.823 6.676 1.00 79.06 69 ALA A CA 1
ATOM 516 C C . ALA A 1 69 ? -7.744 2.171 5.515 1.00 79.06 69 ALA A C 1
ATOM 518 O O . ALA A 1 69 ? -7.131 1.838 4.505 1.00 79.06 69 ALA A O 1
ATOM 519 N N . ASP A 1 70 ? -9.069 2.041 5.609 1.00 84.25 70 ASP A N 1
ATOM 520 C CA . ASP A 1 70 ? -9.885 1.507 4.513 1.00 84.25 70 ASP A CA 1
ATOM 521 C C . ASP A 1 70 ? -9.793 2.356 3.237 1.00 84.25 70 ASP A C 1
ATOM 523 O O . ASP A 1 70 ? -9.640 1.807 2.145 1.00 84.25 70 ASP A O 1
ATOM 527 N N . GLU A 1 71 ? -9.821 3.683 3.367 1.00 86.62 71 GLU A N 1
ATOM 528 C CA . GLU A 1 71 ? -9.676 4.610 2.239 1.00 86.62 71 GLU A CA 1
ATOM 529 C C . GLU A 1 71 ? -8.279 4.522 1.600 1.00 86.62 71 GLU A C 1
ATOM 531 O O . GLU A 1 71 ? -8.141 4.527 0.373 1.00 86.62 71 GLU A O 1
ATOM 536 N N . PHE A 1 72 ? -7.234 4.360 2.415 1.00 84.94 72 PHE A N 1
ATOM 537 C CA . PHE A 1 72 ? -5.884 4.121 1.913 1.00 84.94 72 PHE A CA 1
ATOM 538 C C . PHE A 1 72 ? -5.782 2.797 1.139 1.00 84.94 72 PHE A C 1
ATOM 540 O O . PHE A 1 72 ? -5.179 2.752 0.061 1.00 84.94 72 PHE A O 1
ATOM 547 N N . LEU A 1 73 ? -6.379 1.721 1.664 1.00 86.50 73 LEU A N 1
ATOM 548 C CA . LEU A 1 73 ? -6.418 0.419 0.995 1.00 86.50 73 LEU A CA 1
ATOM 549 C C . LEU A 1 73 ? -7.183 0.501 -0.335 1.00 86.50 73 LEU A C 1
ATOM 551 O O . LEU A 1 73 ? -6.688 0.003 -1.347 1.00 86.50 73 LEU A O 1
ATOM 555 N N . ASP A 1 74 ? -8.318 1.207 -0.362 1.00 89.50 74 ASP A N 1
ATOM 556 C CA . ASP A 1 74 ? -9.075 1.511 -1.584 1.00 89.50 74 ASP A CA 1
ATOM 557 C C . ASP A 1 74 ? -8.224 2.250 -2.625 1.00 89.50 74 ASP A C 1
ATOM 559 O O . ASP A 1 74 ? -8.334 1.991 -3.829 1.00 89.50 74 ASP A O 1
ATOM 563 N N . CYS A 1 75 ? -7.399 3.203 -2.184 1.00 90.12 75 CYS A N 1
ATOM 564 C CA . CYS A 1 75 ? -6.513 3.942 -3.073 1.00 90.12 75 CYS A CA 1
ATOM 565 C C . CYS A 1 75 ? -5.471 3.008 -3.701 1.00 90.12 75 CYS A C 1
ATOM 567 O O . CYS A 1 75 ? -5.343 2.943 -4.926 1.00 90.12 75 CYS A O 1
ATOM 569 N N . TRP A 1 76 ? -4.801 2.193 -2.884 1.00 87.56 76 TRP A N 1
ATOM 570 C CA . TRP A 1 76 ? -3.798 1.239 -3.358 1.00 87.56 76 TRP A CA 1
ATOM 571 C C . TRP A 1 76 ? -4.333 0.172 -4.300 1.00 87.56 76 TRP A C 1
ATOM 573 O O . TRP A 1 76 ? -3.649 -0.222 -5.251 1.00 87.56 76 TRP A O 1
ATOM 583 N N . GLU A 1 77 ? -5.557 -0.300 -4.085 1.00 90.00 77 GLU A N 1
ATOM 584 C CA . GLU A 1 77 ? -6.203 -1.248 -4.991 1.00 90.00 77 GLU A CA 1
ATOM 585 C C . GLU A 1 77 ? -6.378 -0.664 -6.400 1.00 90.00 77 GLU A C 1
ATOM 587 O O . GLU A 1 77 ? -6.258 -1.405 -7.381 1.00 90.00 77 GLU A O 1
ATOM 592 N N . LYS A 1 78 ? -6.536 0.660 -6.521 1.00 91.62 78 LYS A N 1
ATOM 593 C CA . LYS A 1 78 ? -6.697 1.376 -7.798 1.00 91.62 78 LYS A CA 1
ATOM 594 C C . LYS A 1 78 ? -5.383 1.745 -8.480 1.00 91.62 78 LYS A C 1
ATOM 596 O O . LYS A 1 78 ? -5.390 1.940 -9.694 1.00 91.62 78 LYS A O 1
ATOM 601 N N . VAL A 1 79 ? -4.272 1.804 -7.742 1.00 90.69 79 VAL A N 1
ATOM 602 C CA . VAL A 1 79 ? -2.941 2.068 -8.316 1.00 90.69 79 VAL A CA 1
ATOM 603 C C . VAL A 1 79 ? -2.642 1.048 -9.414 1.00 90.69 79 VAL A C 1
ATOM 605 O O . VAL A 1 79 ? -2.866 -0.156 -9.244 1.00 90.69 79 VAL A O 1
ATOM 608 N N . ARG A 1 80 ? -2.120 1.500 -10.551 1.00 92.06 80 ARG A N 1
ATOM 609 C CA . ARG A 1 80 ? -1.758 0.601 -11.655 1.00 92.06 80 ARG A CA 1
ATOM 610 C C . ARG A 1 80 ? -0.612 -0.348 -11.285 1.00 92.06 80 ARG A C 1
ATOM 612 O O . ARG A 1 80 ? 0.142 -0.124 -10.351 1.00 92.06 80 ARG A O 1
ATOM 619 N N . THR A 1 81 ? -0.434 -1.417 -12.054 1.00 93.25 81 THR A N 1
ATOM 620 C CA . THR A 1 81 ? 0.818 -2.191 -11.991 1.00 93.25 81 THR A CA 1
ATOM 621 C C . THR A 1 81 ? 1.951 -1.375 -12.608 1.00 93.25 81 THR A C 1
ATOM 623 O O . THR A 1 81 ? 1.777 -0.773 -13.676 1.00 93.25 81 THR A O 1
ATOM 626 N N . CYS A 1 82 ? 3.101 -1.347 -11.941 1.00 93.06 82 CYS A N 1
ATOM 627 C CA . CYS A 1 82 ? 4.288 -0.700 -12.463 1.00 93.06 82 CYS A CA 1
ATOM 628 C C . CYS A 1 82 ? 4.826 -1.458 -13.682 1.00 93.06 82 CYS A C 1
ATOM 630 O O . CYS A 1 82 ? 4.693 -2.672 -13.819 1.00 93.06 82 CYS A O 1
ATOM 632 N N . SER A 1 83 ? 5.434 -0.714 -14.588 1.00 91.56 83 SER A N 1
ATOM 633 C CA . SER A 1 83 ? 6.118 -1.177 -15.783 1.00 91.56 83 SER A CA 1
ATOM 634 C C . SER A 1 83 ? 7.218 -0.169 -16.136 1.00 91.56 83 SER A C 1
ATOM 636 O O . SER A 1 83 ? 7.171 0.982 -15.679 1.00 91.56 83 SER A O 1
ATOM 638 N N . PRO A 1 84 ? 8.186 -0.551 -16.984 1.00 86.94 84 PRO A N 1
ATOM 639 C CA . PRO A 1 84 ? 9.238 0.362 -17.429 1.00 86.94 84 PRO A CA 1
ATOM 640 C C . PRO A 1 84 ? 8.714 1.648 -18.088 1.00 86.94 84 PRO A C 1
ATOM 642 O O . PRO A 1 84 ? 9.343 2.695 -17.962 1.00 86.94 84 PRO A O 1
ATOM 645 N N . ASP A 1 85 ? 7.548 1.587 -18.737 1.00 91.44 85 ASP A N 1
ATOM 646 C CA . ASP A 1 85 ? 6.985 2.702 -19.509 1.00 91.44 85 ASP A CA 1
ATOM 647 C C . ASP A 1 85 ? 6.077 3.625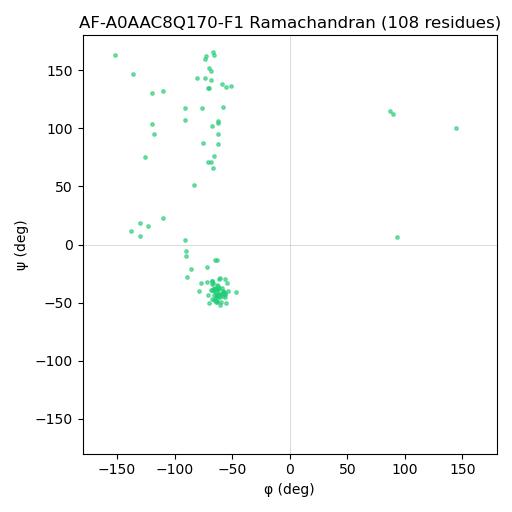 -18.676 1.00 91.44 85 ASP A C 1
ATOM 649 O O . ASP A 1 85 ? 5.670 4.687 -19.143 1.00 91.44 85 ASP A O 1
ATOM 653 N N . ASN A 1 86 ? 5.730 3.233 -17.445 1.00 91.56 86 ASN A N 1
ATOM 654 C CA . ASN A 1 86 ? 4.816 3.985 -16.579 1.00 91.56 86 ASN A CA 1
ATOM 655 C C . ASN A 1 86 ? 5.360 4.208 -15.158 1.00 91.56 86 ASN A C 1
ATOM 657 O O . ASN A 1 86 ? 4.577 4.520 -14.264 1.00 91.56 86 ASN A O 1
ATOM 661 N N . THR A 1 87 ? 6.673 4.064 -14.946 1.00 89.81 87 THR A N 1
ATOM 662 C CA . THR A 1 87 ? 7.295 4.175 -13.616 1.00 89.81 87 THR A CA 1
ATOM 663 C C . THR A 1 87 ? 6.991 5.514 -12.930 1.00 89.81 87 THR A C 1
ATOM 665 O O . THR A 1 87 ? 6.667 5.524 -11.748 1.00 89.81 87 THR A O 1
ATOM 668 N N . GLU A 1 88 ? 7.038 6.635 -13.657 1.00 91.50 88 GLU A N 1
ATOM 669 C CA . GLU A 1 88 ? 6.712 7.962 -13.107 1.00 91.50 88 GLU A CA 1
ATOM 670 C C . GLU A 1 88 ? 5.207 8.116 -12.795 1.00 91.50 88 GLU A C 1
ATOM 672 O O . GLU A 1 88 ? 4.878 8.441 -11.657 1.00 91.50 88 GLU A O 1
ATOM 677 N N . PRO A 1 89 ? 4.267 7.798 -13.712 1.00 92.75 89 PRO A N 1
ATOM 678 C CA . PRO A 1 89 ? 2.843 7.738 -13.376 1.00 92.75 89 PRO A CA 1
ATOM 679 C C . PRO A 1 89 ? 2.514 6.831 -12.185 1.00 92.75 89 PRO A C 1
ATOM 681 O O . PRO A 1 89 ? 1.677 7.186 -11.365 1.00 92.75 89 PRO A O 1
ATOM 684 N N . PHE A 1 90 ? 3.170 5.672 -12.083 1.00 91.12 90 PHE A N 1
ATOM 685 C CA . PHE A 1 90 ? 3.019 4.760 -10.954 1.00 91.12 90 PHE A CA 1
ATOM 686 C C . PHE A 1 90 ? 3.482 5.412 -9.646 1.00 91.12 90 PHE A C 1
ATOM 688 O O . PHE A 1 90 ? 2.732 5.414 -8.676 1.00 91.12 90 PHE A O 1
ATOM 695 N N . ALA A 1 91 ? 4.675 6.018 -9.629 1.00 88.06 91 ALA A N 1
ATOM 696 C CA . ALA A 1 91 ? 5.190 6.735 -8.463 1.00 88.06 91 ALA A CA 1
ATOM 697 C C 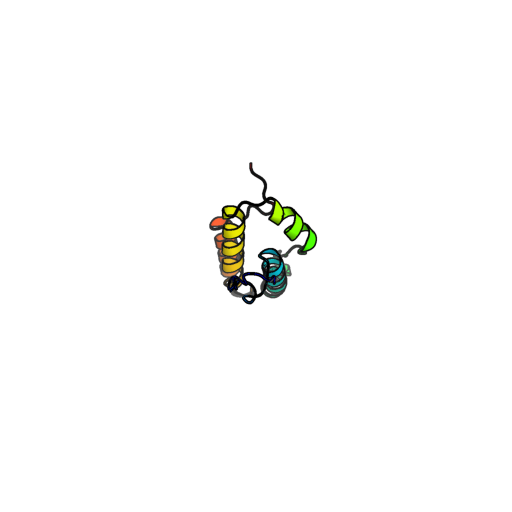. ALA A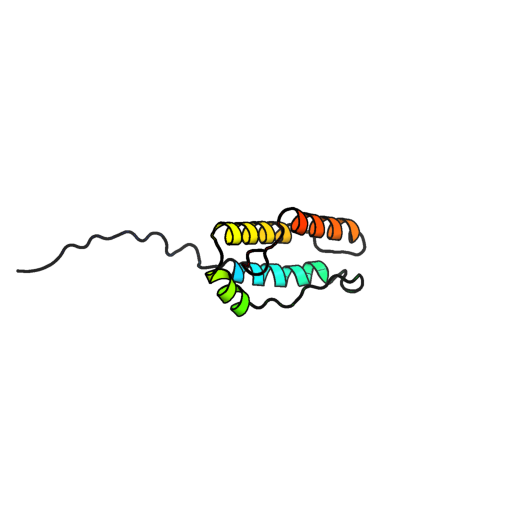 1 91 ? 4.244 7.862 -8.019 1.00 88.06 91 ALA A C 1
ATOM 699 O O . ALA A 1 91 ? 3.932 7.968 -6.837 1.00 88.06 91 ALA A O 1
ATOM 700 N N . ASN A 1 92 ? 3.725 8.638 -8.973 1.00 91.25 92 ASN A N 1
ATOM 701 C CA . ASN A 1 92 ? 2.791 9.729 -8.697 1.00 91.25 92 ASN A CA 1
ATOM 702 C C . ASN A 1 92 ? 1.469 9.224 -8.095 1.00 91.25 92 ASN A C 1
ATOM 704 O O . ASN A 1 92 ? 0.923 9.865 -7.203 1.00 91.25 92 ASN A O 1
ATOM 708 N N . GLU A 1 93 ? 0.952 8.079 -8.552 1.00 91.19 93 GLU A N 1
ATOM 709 C CA . GLU A 1 93 ? -0.240 7.454 -7.958 1.00 91.19 93 GLU A CA 1
ATOM 710 C C . GLU A 1 93 ? 0.014 6.980 -6.522 1.00 91.19 93 GLU A C 1
ATOM 712 O O . GLU A 1 93 ? -0.848 7.149 -5.661 1.00 91.19 93 GLU A O 1
ATOM 717 N N . LEU A 1 94 ? 1.203 6.437 -6.239 1.00 85.06 94 LEU A N 1
ATOM 718 C CA . LEU A 1 94 ? 1.584 6.057 -4.876 1.00 85.06 94 LEU A CA 1
ATOM 719 C C . LEU A 1 94 ? 1.691 7.261 -3.948 1.00 85.06 94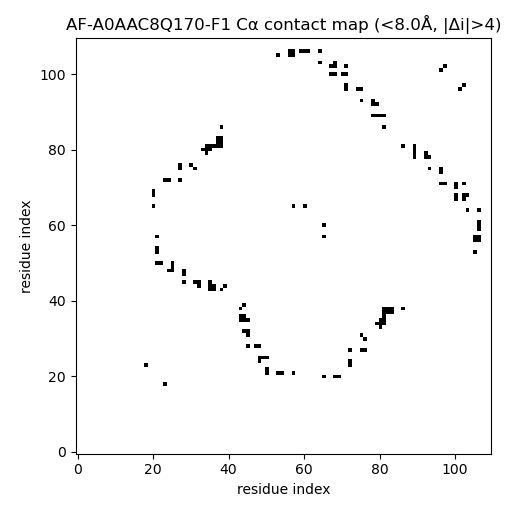 LEU A C 1
ATOM 721 O O . LEU A 1 94 ? 1.168 7.233 -2.834 1.00 85.06 94 LEU A O 1
ATOM 725 N N . GLU A 1 95 ? 2.370 8.311 -4.405 1.00 86.06 95 GLU A N 1
ATOM 726 C CA . GLU A 1 95 ? 2.506 9.551 -3.647 1.00 86.06 95 GLU A CA 1
ATOM 727 C C . GLU A 1 95 ? 1.146 10.206 -3.402 1.00 86.06 95 GLU A C 1
ATOM 729 O O . GLU A 1 95 ? 0.902 10.665 -2.288 1.00 86.06 95 GLU A O 1
ATOM 734 N N . ALA A 1 96 ? 0.236 10.182 -4.382 1.00 88.56 96 ALA A N 1
ATOM 735 C CA . ALA A 1 96 ? -1.131 10.667 -4.208 1.00 88.56 96 ALA A CA 1
ATOM 736 C C . ALA A 1 96 ? -1.867 9.892 -3.105 1.00 88.56 96 ALA A C 1
ATOM 738 O O . ALA A 1 96 ? -2.355 10.511 -2.161 1.00 88.56 96 ALA A O 1
ATOM 739 N N . CYS A 1 97 ? -1.842 8.553 -3.134 1.00 86.50 97 CYS A N 1
ATOM 740 C CA . CYS A 1 97 ? -2.463 7.745 -2.080 1.00 86.50 97 CYS A CA 1
ATOM 741 C C . CYS A 1 97 ? -1.892 8.041 -0.686 1.00 86.50 97 CYS A C 1
ATOM 743 O O . CYS A 1 97 ? -2.640 8.101 0.287 1.00 86.50 97 CYS A O 1
ATOM 745 N N . LEU A 1 98 ? -0.575 8.240 -0.577 1.00 80.69 98 LEU A N 1
ATOM 746 C CA . LEU A 1 98 ? 0.088 8.561 0.691 1.00 80.69 98 LEU A CA 1
ATOM 747 C C . LEU A 1 98 ? -0.202 9.991 1.174 1.00 80.69 98 LEU A C 1
ATOM 749 O O . LEU A 1 98 ? -0.239 10.227 2.380 1.00 80.69 98 LEU A O 1
ATOM 753 N N . ALA A 1 99 ? -0.381 10.941 0.255 1.00 81.81 99 ALA A N 1
ATOM 754 C CA . ALA A 1 99 ? -0.664 12.337 0.572 1.00 81.81 99 ALA A CA 1
ATOM 755 C C . ALA A 1 99 ? -2.136 12.567 0.947 1.00 81.81 99 ALA A C 1
ATOM 757 O O . ALA A 1 99 ? -2.418 13.341 1.862 1.00 81.81 99 ALA A O 1
ATOM 758 N N . GLU A 1 100 ? -3.064 11.907 0.249 1.00 77.88 100 GLU A N 1
ATOM 759 C CA . GLU A 1 100 ? -4.511 12.002 0.485 1.00 77.88 100 GLU A CA 1
ATOM 760 C C . GLU A 1 100 ? -4.944 11.196 1.711 1.00 77.88 100 GLU A C 1
ATOM 762 O O . GLU A 1 100 ? -5.829 11.618 2.455 1.00 77.88 100 GLU A O 1
ATOM 767 N N . HIS A 1 101 ? -4.265 10.077 1.964 1.00 71.44 101 HIS A N 1
ATOM 768 C CA . HIS A 1 101 ? -4.510 9.216 3.110 1.00 71.44 101 HIS A CA 1
ATOM 769 C C . HIS A 1 101 ? -3.194 9.028 3.867 1.00 71.44 101 HIS A C 1
ATOM 771 O O . HIS A 1 101 ? -2.562 7.972 3.749 1.00 71.44 101 HIS A O 1
ATOM 777 N N . PRO A 1 102 ? -2.741 10.044 4.631 1.00 59.28 102 PRO A N 1
ATOM 778 C CA . PRO A 1 102 ? -1.565 9.907 5.471 1.00 59.28 102 PRO A CA 1
ATOM 779 C C . PRO A 1 102 ? -1.868 8.822 6.496 1.00 59.28 102 PRO A C 1
ATOM 781 O O . PRO A 1 102 ? -2.509 9.070 7.518 1.00 59.28 102 PRO A O 1
ATOM 784 N N . MET A 1 103 ? -1.460 7.591 6.189 1.00 52.97 103 MET A N 1
ATOM 785 C CA . MET A 1 103 ? -1.686 6.482 7.087 1.00 52.97 103 MET A CA 1
ATOM 786 C C . MET A 1 103 ? -1.026 6.818 8.414 1.00 52.97 103 MET A C 1
ATOM 788 O O . MET A 1 103 ? 0.200 6.907 8.518 1.00 52.97 103 MET A O 1
ATOM 792 N N . ARG A 1 104 ? -1.842 6.891 9.458 1.00 51.78 104 ARG A N 1
ATOM 793 C CA . ARG A 1 104 ? -1.392 6.547 10.799 1.00 51.78 104 ARG A CA 1
ATOM 794 C C . ARG A 1 104 ? -1.211 5.030 10.840 1.00 51.78 104 ARG A C 1
ATOM 796 O O . ARG A 1 104 ? -2.035 4.314 11.394 1.00 51.78 104 ARG A O 1
ATOM 803 N N . LEU A 1 105 ? -0.184 4.524 10.149 1.00 44.94 105 LEU A N 1
ATOM 804 C CA . LEU A 1 105 ? 0.231 3.129 10.293 1.00 44.94 105 LEU A CA 1
ATOM 805 C C . LEU A 1 105 ? 0.663 2.948 11.743 1.00 44.94 105 LEU A C 1
ATOM 807 O O . LEU A 1 105 ? 1.718 3.440 12.144 1.00 44.94 105 LEU A O 1
ATOM 811 N N . GLY A 1 106 ? -0.181 2.271 12.510 1.00 48.81 106 GLY A N 1
ATOM 812 C CA . GLY A 1 106 ? -0.091 2.234 13.958 1.00 48.81 106 GLY A CA 1
ATOM 813 C C . GLY A 1 106 ? -0.910 3.376 14.534 1.00 48.81 106 GLY A C 1
ATOM 814 O O . GLY A 1 106 ? -0.579 4.549 14.366 1.00 48.81 106 GLY A O 1
ATOM 815 N N . CYS A 1 107 ? -1.994 3.022 15.207 1.00 57.62 107 CYS A N 1
ATOM 816 C CA . CYS A 1 107 ? -2.878 3.948 15.888 1.00 57.62 107 CYS A CA 1
ATOM 817 C C . CYS A 1 107 ? -2.183 4.635 17.057 1.00 57.62 107 CYS A C 1
ATOM 819 O O . CYS A 1 107 ? -2.406 4.326 18.221 1.00 57.62 107 CYS A O 1
ATOM 821 N N . GLN A 1 108 ? -1.330 5.601 16.727 1.00 38.56 108 GLN A N 1
ATOM 822 C CA . GLN A 1 108 ? -0.726 6.503 17.680 1.00 38.56 108 GLN A CA 1
ATOM 823 C C . GLN A 1 108 ? -1.094 7.955 17.359 1.00 38.56 108 GLN A C 1
ATOM 825 O O . GLN A 1 108 ? -0.943 8.413 16.219 1.00 38.56 108 GLN A O 1
ATOM 830 N N . PRO A 1 109 ? -1.560 8.704 18.373 1.00 33.47 109 PRO A N 1
ATOM 831 C CA . PRO A 1 109 ? -1.585 10.151 18.315 1.00 33.47 109 PRO A CA 1
ATOM 832 C C . PRO A 1 109 ? -0.140 10.662 18.381 1.00 33.47 109 PRO A C 1
ATOM 834 O O . PRO A 1 109 ? 0.641 10.221 19.226 1.00 33.47 109 PRO A O 1
ATOM 837 N N . PHE A 1 110 ? 0.200 11.613 17.515 1.00 32.78 110 PHE A N 1
ATOM 838 C CA . PHE A 1 110 ? 1.185 12.631 17.870 1.00 32.78 110 PHE A CA 1
ATOM 839 C C . PHE A 1 110 ? 0.417 13.856 18.354 1.00 32.78 110 PHE A C 1
ATOM 841 O O . PHE A 1 110 ? -0.547 14.240 17.647 1.00 32.78 110 PHE A O 1
#

Organism: NCBI:txid48